Protein AF-A0AAD6WID0-F1 (afdb_monomer_lite)

Organism: NCBI:txid444605

Structure (mmCIF, N/CA/C/O backbone):
data_AF-A0AAD6WID0-F1
#
_entry.id   AF-A0AAD6WID0-F1
#
loop_
_atom_site.group_PDB
_atom_site.id
_atom_site.type_symbol
_atom_site.label_atom_id
_atom_site.label_alt_id
_atom_site.label_comp_id
_atom_site.label_asym_id
_atom_site.label_entity_id
_atom_site.label_seq_id
_atom_site.pdbx_PDB_ins_code
_atom_site.Cartn_x
_atom_site.Cartn_y
_atom_site.Cartn_z
_atom_site.occupancy
_atom_site.B_iso_or_equiv
_atom_site.auth_seq_id
_atom_site.auth_comp_id
_atom_site.auth_asym_id
_atom_site.auth_atom_id
_atom_site.pdbx_PDB_model_num
ATOM 1 N N . MET A 1 1 ? -5.626 -2.129 1.976 1.00 82.75 1 MET A N 1
ATOM 2 C CA . MET A 1 1 ? -6.062 -0.846 2.574 1.00 82.75 1 MET A CA 1
ATOM 3 C C . MET A 1 1 ? -5.145 0.338 2.288 1.00 82.75 1 MET A C 1
ATOM 5 O O . MET A 1 1 ? -5.656 1.443 2.242 1.00 82.75 1 MET A O 1
ATOM 9 N N . GLY A 1 2 ? -3.833 0.171 2.058 1.00 87.31 2 GLY A N 1
ATOM 10 C CA . GLY A 1 2 ? -2.964 1.324 1.750 1.00 87.31 2 GLY A CA 1
ATOM 11 C C . GLY A 1 2 ? -3.449 2.166 0.557 1.00 87.31 2 GLY A C 1
ATOM 12 O O . GLY A 1 2 ? -3.599 3.375 0.688 1.00 87.31 2 GLY A O 1
ATOM 13 N N . VAL A 1 3 ? -3.794 1.514 -0.561 1.00 91.44 3 VAL A N 1
ATOM 14 C CA . VAL A 1 3 ? -4.311 2.180 -1.776 1.00 91.44 3 VAL A CA 1
ATOM 15 C C . VAL A 1 3 ? -5.589 2.970 -1.490 1.00 91.44 3 VAL A C 1
ATOM 17 O O . VAL A 1 3 ? -5.657 4.155 -1.788 1.00 91.44 3 VAL A O 1
ATOM 20 N N . THR A 1 4 ? -6.577 2.349 -0.844 1.00 91.31 4 THR A N 1
ATOM 21 C CA . THR A 1 4 ? -7.878 2.976 -0.568 1.00 91.31 4 THR A CA 1
ATOM 22 C C . THR A 1 4 ? -7.758 4.188 0.358 1.00 91.31 4 THR A C 1
ATOM 24 O O . THR A 1 4 ? -8.447 5.183 0.158 1.00 91.31 4 THR A O 1
ATOM 27 N N . ILE A 1 5 ? -6.852 4.144 1.341 1.00 92.25 5 ILE A N 1
ATOM 28 C CA . ILE A 1 5 ? -6.581 5.279 2.240 1.00 92.25 5 ILE A CA 1
ATOM 29 C C . ILE A 1 5 ? -5.872 6.412 1.480 1.00 92.25 5 ILE A C 1
ATOM 31 O O . ILE A 1 5 ? -6.251 7.577 1.602 1.00 92.25 5 ILE A O 1
ATOM 35 N N . ALA A 1 6 ? -4.872 6.087 0.657 1.00 92.44 6 ALA A N 1
ATOM 36 C CA . ALA A 1 6 ? -4.157 7.078 -0.147 1.00 92.44 6 ALA A CA 1
ATOM 37 C C . ALA A 1 6 ? -5.079 7.754 -1.186 1.00 92.44 6 ALA A C 1
ATOM 39 O O . ALA A 1 6 ? -5.029 8.969 -1.372 1.00 92.44 6 ALA A O 1
ATOM 40 N N . LYS A 1 7 ? -6.009 7.003 -1.784 1.00 93.19 7 LYS A N 1
ATOM 41 C CA . LYS A 1 7 ? -7.049 7.563 -2.658 1.00 93.19 7 LYS A CA 1
ATOM 42 C C . LYS A 1 7 ? -8.042 8.445 -1.902 1.00 93.19 7 LYS A C 1
ATOM 44 O O . LYS A 1 7 ? -8.350 9.536 -2.372 1.00 93.19 7 LYS A O 1
ATOM 49 N N . ALA A 1 8 ? -8.506 8.030 -0.723 1.00 92.06 8 ALA A N 1
ATOM 50 C CA . ALA A 1 8 ? -9.441 8.821 0.086 1.00 92.06 8 ALA A CA 1
ATOM 51 C C . ALA A 1 8 ? -8.851 10.141 0.606 1.00 92.06 8 ALA A C 1
ATOM 53 O O . ALA A 1 8 ? -9.587 11.092 0.874 1.00 92.06 8 ALA A O 1
ATOM 54 N N . THR A 1 9 ? -7.526 10.212 0.727 1.00 91.69 9 THR A N 1
ATOM 55 C CA . THR A 1 9 ? -6.795 11.442 1.063 1.00 91.69 9 THR A CA 1
ATOM 56 C C . THR A 1 9 ? -6.534 12.339 -0.154 1.00 91.69 9 THR A C 1
ATOM 58 O O . THR A 1 9 ? -5.998 13.429 0.013 1.00 91.69 9 THR A O 1
ATOM 61 N N . GLY A 1 10 ? -6.949 11.927 -1.359 1.00 91.19 10 GLY A N 1
ATOM 62 C CA . GLY A 1 10 ? -6.846 12.720 -2.586 1.00 91.19 10 GLY A CA 1
ATOM 63 C C . GLY A 1 10 ? -5.520 12.582 -3.335 1.00 91.19 10 GLY A C 1
ATOM 64 O O . GLY A 1 10 ? -5.255 13.381 -4.229 1.00 91.19 10 GLY A O 1
ATOM 65 N N . HIS A 1 11 ? -4.689 11.592 -2.998 1.00 94.44 11 HIS A N 1
ATOM 66 C CA . HIS A 1 11 ? -3.414 11.379 -3.681 1.00 94.44 11 HIS A CA 1
ATOM 67 C C . HIS A 1 11 ? -3.596 10.638 -5.012 1.00 94.44 11 HIS A C 1
ATOM 69 O O . HIS A 1 11 ? -4.529 9.843 -5.194 1.00 94.44 11 HIS A O 1
ATOM 75 N N . HIS A 1 12 ? -2.654 10.876 -5.925 1.00 93.75 12 HIS A N 1
ATOM 76 C CA . HIS A 1 12 ? -2.432 10.014 -7.078 1.00 93.75 12 HIS A CA 1
ATOM 77 C C . HIS A 1 12 ? -1.712 8.746 -6.610 1.00 93.75 12 HIS A C 1
ATOM 79 O O . HIS A 1 12 ? -0.650 8.824 -5.991 1.00 93.75 12 HIS A O 1
ATOM 85 N N . VAL A 1 13 ? -2.305 7.580 -6.853 1.00 94.62 13 VAL A N 1
ATOM 86 C CA . VAL A 1 13 ? -1.816 6.304 -6.328 1.00 94.62 13 VAL A CA 1
ATOM 87 C C . VAL A 1 13 ? -1.405 5.395 -7.468 1.00 94.62 13 VAL A C 1
ATOM 89 O O . VAL A 1 13 ? -2.241 4.855 -8.190 1.00 94.62 13 VAL A O 1
ATOM 92 N N . THR A 1 14 ? -0.100 5.164 -7.551 1.00 93.56 14 THR A N 1
ATOM 93 C CA . THR A 1 14 ? 0.509 4.194 -8.459 1.00 93.56 14 THR A CA 1
ATOM 94 C C . THR A 1 14 ? 0.850 2.921 -7.688 1.00 93.56 14 THR A C 1
ATOM 96 O O . THR A 1 14 ? 1.555 2.956 -6.677 1.00 93.56 14 THR A O 1
ATOM 99 N N . VAL A 1 15 ? 0.363 1.770 -8.154 1.00 92.56 15 VAL A N 1
ATOM 100 C CA . VAL A 1 15 ? 0.695 0.462 -7.575 1.00 92.56 15 VAL A CA 1
ATOM 101 C C . VAL A 1 15 ? 1.888 -0.138 -8.311 1.00 92.56 15 VAL A C 1
ATOM 103 O O . VAL A 1 15 ? 1.831 -0.383 -9.513 1.00 92.56 15 VAL A O 1
ATOM 106 N N . LEU A 1 16 ? 2.960 -0.414 -7.567 1.00 91.38 16 LEU A N 1
ATOM 107 C CA . LEU A 1 16 ? 4.142 -1.120 -8.062 1.00 91.38 16 LEU A CA 1
ATOM 108 C C . LEU A 1 16 ? 4.049 -2.604 -7.699 1.00 91.38 16 LEU A C 1
ATOM 110 O O . LEU A 1 16 ? 3.833 -2.953 -6.536 1.00 91.38 16 LEU A O 1
ATOM 114 N N . SER A 1 17 ? 4.238 -3.491 -8.673 1.00 90.06 17 SER A N 1
ATOM 115 C CA . SER A 1 17 ? 4.181 -4.940 -8.450 1.00 90.06 17 SER A CA 1
ATOM 116 C C . SER A 1 17 ? 5.194 -5.690 -9.307 1.00 90.06 17 SER A C 1
ATOM 118 O O . SER A 1 17 ? 5.540 -5.259 -10.399 1.00 90.06 17 SER A O 1
ATOM 120 N N . SER A 1 18 ? 5.641 -6.858 -8.849 1.00 87.12 18 SER A N 1
ATOM 121 C CA . SER A 1 18 ? 6.530 -7.731 -9.630 1.00 87.12 18 SER A CA 1
ATOM 122 C C . SER A 1 18 ? 5.816 -8.508 -10.739 1.00 87.12 18 SER A C 1
ATOM 124 O O . SER A 1 18 ? 6.468 -9.109 -11.587 1.00 87.12 18 SER A O 1
ATOM 126 N N . SER A 1 19 ? 4.481 -8.552 -10.732 1.00 85.94 19 SER A N 1
ATOM 127 C CA . SER A 1 19 ? 3.693 -9.298 -11.718 1.00 85.94 19 SER A CA 1
ATOM 128 C C . SER A 1 19 ? 2.353 -8.630 -12.001 1.00 85.94 19 SER A C 1
ATOM 130 O O . SER A 1 19 ? 1.853 -7.849 -11.195 1.00 85.94 19 SER A O 1
ATOM 132 N N . ASP A 1 20 ? 1.724 -8.991 -13.116 1.00 87.75 20 ASP A N 1
ATOM 133 C CA . ASP A 1 20 ? 0.443 -8.420 -13.556 1.00 87.75 20 ASP A CA 1
ATOM 134 C C . ASP A 1 20 ? -0.787 -9.005 -12.826 1.00 87.75 20 ASP A C 1
ATOM 136 O O . ASP A 1 20 ? -1.908 -8.527 -12.949 1.00 87.75 20 ASP A O 1
ATOM 140 N N . LYS A 1 21 ? -0.601 -10.040 -11.995 1.00 85.81 21 LYS A N 1
ATOM 141 C CA . LYS A 1 21 ? -1.705 -10.821 -11.398 1.00 85.81 21 LYS A CA 1
ATOM 142 C C . LYS A 1 21 ? -2.733 -9.990 -10.616 1.00 85.81 21 LYS A C 1
ATOM 144 O O . LYS A 1 21 ? -3.861 -10.450 -10.454 1.00 85.81 21 LYS A O 1
ATOM 149 N N . LYS A 1 22 ? -2.333 -8.819 -10.110 1.00 87.31 22 LYS A N 1
ATOM 150 C CA . LYS A 1 22 ? -3.142 -7.930 -9.264 1.00 87.31 22 LYS A CA 1
ATOM 151 C C . LYS A 1 22 ? -3.555 -6.627 -9.958 1.00 87.31 22 LYS A C 1
ATOM 153 O O . LYS A 1 22 ? -4.101 -5.759 -9.289 1.00 87.31 22 LYS A O 1
ATOM 158 N N . ARG A 1 23 ? -3.308 -6.471 -11.265 1.00 89.94 23 ARG A N 1
ATOM 159 C CA . ARG A 1 23 ? -3.621 -5.230 -11.994 1.00 89.94 23 ARG A CA 1
ATOM 160 C C . ARG A 1 23 ? -5.108 -4.895 -11.949 1.00 89.94 23 ARG A C 1
ATOM 162 O O . ARG A 1 23 ? -5.468 -3.796 -11.553 1.00 89.94 23 ARG A O 1
ATOM 169 N N . GLU A 1 24 ? -5.944 -5.859 -12.323 1.00 88.69 24 GLU A N 1
ATOM 170 C CA . GLU A 1 24 ? -7.410 -5.738 -12.327 1.00 88.69 24 GLU A CA 1
ATOM 171 C C . GLU A 1 24 ? -7.931 -5.298 -10.953 1.00 88.69 24 GLU A C 1
ATOM 173 O O . GLU A 1 24 ? -8.635 -4.306 -10.837 1.00 88.69 24 GLU A O 1
ATOM 178 N N . GLU A 1 25 ? -7.493 -5.960 -9.880 1.00 87.44 25 GLU A N 1
ATOM 179 C CA . GLU A 1 25 ? -7.884 -5.583 -8.521 1.00 87.44 25 GLU A CA 1
ATOM 180 C C . GLU A 1 25 ? -7.380 -4.186 -8.135 1.00 87.44 25 GLU A C 1
ATOM 182 O O . GLU A 1 25 ? -8.121 -3.403 -7.546 1.00 87.44 25 GLU A O 1
ATOM 187 N N . ALA A 1 26 ? -6.129 -3.855 -8.457 1.00 89.94 26 ALA A N 1
ATOM 188 C CA . ALA A 1 26 ? -5.550 -2.564 -8.115 1.00 89.94 26 ALA A CA 1
ATOM 189 C C . ALA A 1 26 ? -6.296 -1.401 -8.780 1.00 89.94 26 ALA A C 1
ATOM 191 O O . ALA A 1 26 ? -6.601 -0.419 -8.107 1.00 89.94 26 ALA A O 1
ATOM 192 N N . LEU A 1 27 ? -6.611 -1.527 -10.069 1.00 91.31 27 LEU A N 1
ATOM 193 C CA . LEU A 1 27 ? -7.274 -0.476 -10.839 1.00 91.31 27 LEU A CA 1
ATOM 194 C C . LEU A 1 27 ? -8.786 -0.454 -10.581 1.00 91.31 27 LEU A C 1
ATOM 196 O O . LEU A 1 27 ? -9.337 0.590 -10.247 1.00 91.31 27 LEU A O 1
ATOM 200 N N . GLU A 1 28 ? -9.463 -1.599 -10.681 1.00 87.94 28 GLU A N 1
ATOM 201 C CA . GLU A 1 28 ? -10.930 -1.655 -10.656 1.00 87.94 28 GLU A CA 1
ATOM 202 C C . GLU A 1 28 ? -11.508 -1.745 -9.241 1.00 87.94 28 GLU A C 1
ATOM 204 O O . GLU A 1 28 ? -12.553 -1.160 -8.962 1.00 87.94 28 GLU A O 1
ATOM 209 N N . HIS A 1 29 ? -10.858 -2.479 -8.333 1.00 85.56 29 HIS A N 1
ATOM 210 C CA . HIS A 1 29 ? -11.393 -2.706 -6.985 1.00 85.56 29 HIS A CA 1
ATOM 211 C C . HIS A 1 29 ? -10.819 -1.756 -5.937 1.00 85.56 29 HIS A C 1
ATOM 213 O O . HIS A 1 29 ? -11.539 -1.342 -5.031 1.00 85.56 29 HIS A O 1
ATOM 219 N N . LEU A 1 30 ? -9.532 -1.417 -6.033 1.00 88.81 30 LEU A N 1
ATOM 220 C CA . LEU A 1 30 ? -8.876 -0.517 -5.081 1.00 88.81 30 LEU A CA 1
ATOM 221 C C . LEU A 1 30 ? -8.867 0.944 -5.550 1.00 88.81 30 LEU A C 1
ATOM 223 O O . LEU A 1 30 ? -8.679 1.830 -4.715 1.00 88.81 30 LEU A O 1
ATOM 227 N N . GLY A 1 31 ? -9.080 1.193 -6.846 1.00 90.44 31 GLY A N 1
ATOM 228 C CA . GLY A 1 31 ? -9.137 2.536 -7.424 1.00 90.44 31 GLY A CA 1
ATOM 229 C C . GLY A 1 31 ? -7.775 3.217 -7.568 1.00 90.44 31 GLY A C 1
ATOM 230 O O . GLY A 1 31 ? -7.701 4.439 -7.453 1.00 90.44 31 GLY A O 1
ATOM 231 N N . ALA A 1 32 ? -6.696 2.453 -7.758 1.00 93.06 32 ALA A N 1
ATOM 232 C CA . ALA A 1 32 ? -5.398 3.018 -8.122 1.00 93.06 32 ALA A CA 1
ATOM 233 C C . ALA A 1 32 ? -5.479 3.706 -9.494 1.00 93.06 32 ALA A C 1
ATOM 235 O O . ALA A 1 32 ? -6.167 3.223 -10.391 1.00 93.06 32 ALA A O 1
ATOM 236 N N . ASP A 1 33 ? -4.760 4.815 -9.657 1.00 93.81 33 ASP A N 1
ATOM 237 C CA . ASP A 1 33 ? -4.734 5.566 -10.917 1.00 93.81 33 ASP A CA 1
ATOM 238 C C . ASP A 1 33 ? -3.832 4.877 -11.948 1.00 93.81 33 ASP A C 1
ATOM 240 O O . ASP A 1 33 ? -4.146 4.829 -13.136 1.00 93.81 33 ASP A O 1
ATOM 244 N N . GLU A 1 34 ? -2.730 4.287 -11.479 1.00 92.81 34 GLU A N 1
ATOM 245 C CA . GLU A 1 34 ? -1.738 3.633 -12.326 1.00 92.81 34 GLU A CA 1
ATOM 246 C C . GLU A 1 34 ? -1.242 2.314 -11.724 1.00 92.8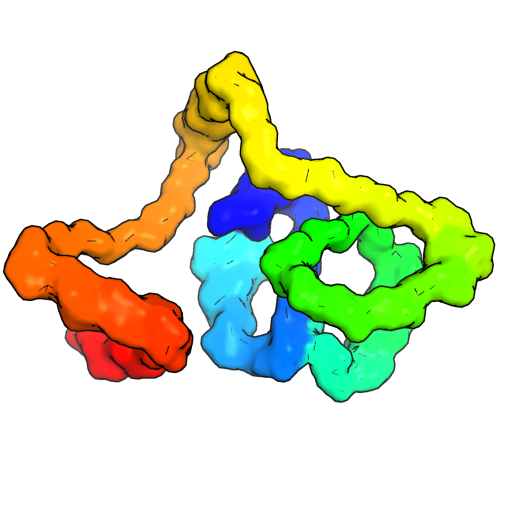1 34 GLU A C 1
ATOM 248 O O . GLU A 1 34 ? -1.231 2.104 -10.507 1.00 92.81 34 GLU A O 1
ATOM 253 N N . TYR A 1 35 ? -0.776 1.418 -12.596 1.00 93.06 35 TYR A N 1
ATOM 254 C CA . TYR A 1 35 ? -0.177 0.142 -12.212 1.00 93.06 35 TYR A CA 1
ATOM 255 C C . TYR A 1 35 ? 1.069 -0.137 -13.047 1.00 93.06 35 TYR A C 1
ATOM 257 O O . TYR A 1 35 ? 0.969 -0.328 -14.263 1.00 93.06 35 TYR A O 1
ATOM 265 N N . LEU A 1 36 ? 2.222 -0.230 -12.383 1.00 91.44 36 LEU A N 1
ATOM 266 C CA . LEU A 1 36 ? 3.511 -0.479 -13.024 1.00 91.44 36 LEU A CA 1
ATOM 267 C C . LEU A 1 36 ? 4.088 -1.823 -12.583 1.00 91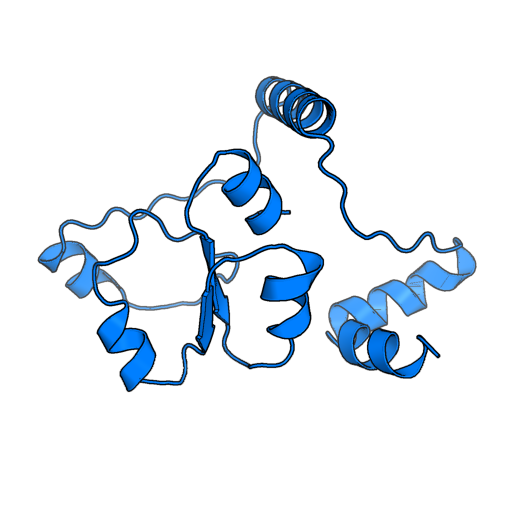.44 36 LEU A C 1
ATOM 269 O O . LEU A 1 36 ? 4.055 -2.199 -11.404 1.00 91.44 36 LEU A O 1
ATOM 273 N N . VAL A 1 37 ? 4.651 -2.543 -13.552 1.00 90.50 37 VAL A N 1
ATOM 274 C CA . VAL A 1 37 ? 5.357 -3.799 -13.305 1.00 90.50 37 VAL A CA 1
ATOM 275 C C . VAL A 1 37 ? 6.840 -3.495 -13.139 1.00 90.50 37 VAL A C 1
ATOM 277 O O . VAL A 1 37 ? 7.480 -3.000 -14.058 1.00 90.50 37 VAL A O 1
ATOM 280 N N . SER A 1 38 ? 7.417 -3.833 -11.986 1.00 85.31 38 SER A N 1
ATOM 281 C CA . SER A 1 38 ? 8.805 -3.482 -11.643 1.00 85.31 38 SER A CA 1
ATOM 282 C C . SER A 1 38 ? 9.859 -4.099 -12.570 1.00 85.31 38 SER A C 1
ATOM 284 O O . SER A 1 38 ? 11.009 -3.674 -12.563 1.00 85.31 38 SER A O 1
ATOM 286 N N . SER A 1 39 ? 9.495 -5.149 -13.309 1.00 85.06 39 SER A N 1
ATOM 287 C CA . SER A 1 39 ? 10.363 -5.805 -14.291 1.00 85.06 39 SER A CA 1
ATOM 288 C C . SER A 1 39 ? 10.423 -5.076 -15.636 1.00 85.06 39 SER A C 1
ATOM 290 O O . SER A 1 39 ? 11.307 -5.389 -16.430 1.00 85.06 39 SER A O 1
ATOM 292 N N . ASP A 1 40 ? 9.510 -4.138 -15.902 1.00 86.50 40 ASP A N 1
ATOM 293 C CA . ASP A 1 40 ? 9.501 -3.351 -17.133 1.00 86.50 40 ASP A CA 1
ATOM 294 C C . ASP A 1 40 ? 10.407 -2.121 -16.986 1.00 86.50 40 ASP A C 1
ATOM 296 O O . ASP A 1 40 ? 10.127 -1.193 -16.226 1.00 86.50 40 ASP A O 1
ATOM 300 N N . GLY A 1 41 ? 11.533 -2.132 -17.700 1.00 83.81 41 GLY A N 1
ATOM 301 C CA . GLY A 1 41 ? 12.523 -1.063 -17.629 1.00 83.81 41 GLY A CA 1
ATOM 302 C C . GLY A 1 41 ? 12.071 0.250 -18.271 1.00 83.81 41 GLY A C 1
ATOM 303 O O . GLY A 1 41 ? 12.536 1.303 -17.841 1.00 83.81 41 GLY A O 1
ATOM 304 N N . GLU A 1 42 ? 11.184 0.215 -19.268 1.00 85.56 42 GLU A N 1
ATOM 305 C CA . GLU A 1 42 ? 10.729 1.430 -19.955 1.00 85.56 42 GLU A CA 1
ATOM 306 C C . GLU A 1 42 ? 9.722 2.192 -19.097 1.00 85.56 42 GLU A C 1
ATOM 308 O O . GLU A 1 42 ? 9.846 3.402 -18.900 1.00 85.56 42 GLU A O 1
ATOM 313 N N . ASP A 1 43 ? 8.753 1.479 -18.531 1.00 83.75 43 ASP A N 1
ATOM 314 C CA . ASP A 1 43 ? 7.722 2.083 -17.690 1.00 83.75 43 ASP A CA 1
ATOM 315 C C . ASP A 1 43 ? 8.291 2.586 -16.358 1.00 83.75 43 ASP A C 1
ATOM 317 O O . ASP A 1 43 ? 7.936 3.674 -15.897 1.00 83.75 43 ASP A O 1
ATOM 321 N N . MET A 1 44 ? 9.263 1.870 -15.786 1.00 86.19 44 MET A N 1
ATOM 322 C CA . MET A 1 44 ? 9.976 2.336 -14.593 1.00 86.19 44 MET A CA 1
ATOM 323 C C . MET A 1 44 ? 10.826 3.588 -14.857 1.00 86.19 44 MET A C 1
ATOM 325 O O . MET A 1 44 ? 10.978 4.413 -13.957 1.00 86.19 44 MET A O 1
ATOM 329 N N . GLN A 1 45 ? 11.365 3.761 -16.070 1.00 84.50 45 GLN A N 1
ATOM 330 C CA . GLN A 1 45 ? 12.098 4.978 -16.439 1.00 84.50 45 GLN A CA 1
ATOM 331 C C . GLN A 1 45 ? 11.172 6.183 -16.614 1.00 84.50 45 GLN A C 1
ATOM 333 O O . GLN A 1 45 ? 11.535 7.281 -16.199 1.00 84.50 45 GLN A O 1
ATOM 338 N N . LYS A 1 46 ? 9.970 6.000 -17.173 1.00 86.81 46 LYS A N 1
ATOM 339 C CA . LYS A 1 46 ? 8.981 7.087 -17.304 1.00 86.81 46 LYS A CA 1
ATOM 340 C C . LYS A 1 46 ? 8.515 7.606 -15.945 1.00 86.81 46 LYS A C 1
ATOM 342 O O . LYS A 1 46 ? 8.312 8.804 -15.788 1.00 86.81 46 LYS A O 1
ATOM 347 N N . ALA A 1 47 ? 8.383 6.713 -14.966 1.00 85.38 47 ALA A N 1
ATOM 348 C CA . ALA A 1 47 ? 8.005 7.064 -13.601 1.00 85.38 47 ALA A CA 1
ATOM 349 C C . ALA A 1 47 ? 9.185 7.567 -12.742 1.00 85.38 47 ALA A C 1
ATOM 351 O O . ALA A 1 47 ? 8.998 7.863 -11.555 1.00 85.38 47 ALA A O 1
ATOM 352 N N . ALA A 1 48 ? 10.399 7.666 -13.298 1.00 83.06 48 ALA A N 1
ATOM 353 C CA . ALA A 1 48 ? 11.572 8.101 -12.549 1.00 83.06 48 ALA A CA 1
ATOM 354 C C . ALA A 1 48 ? 11.376 9.517 -11.984 1.00 83.06 48 ALA A C 1
ATOM 356 O O . ALA A 1 48 ? 10.976 10.436 -12.691 1.00 83.06 48 ALA A O 1
ATOM 357 N N . ASP A 1 49 ? 11.644 9.667 -10.685 1.00 83.19 49 ASP A N 1
ATOM 358 C CA . ASP A 1 49 ? 11.527 10.925 -9.930 1.00 83.19 49 ASP A CA 1
ATOM 359 C C . ASP A 1 49 ? 10.136 11.602 -9.969 1.00 83.19 49 ASP A C 1
ATOM 361 O O . ASP A 1 49 ? 10.010 12.773 -9.624 1.00 83.19 49 ASP A O 1
ATOM 365 N N . SER A 1 50 ? 9.083 10.851 -10.320 1.00 88.38 50 SER A N 1
ATOM 366 C CA . SER A 1 50 ? 7.691 11.337 -10.346 1.00 88.38 50 SER A CA 1
ATOM 367 C C . SER A 1 50 ? 6.916 11.142 -9.033 1.00 88.38 50 SER A C 1
ATOM 369 O O . SER A 1 50 ? 5.876 11.764 -8.839 1.00 88.38 50 SER A O 1
ATOM 371 N N . LEU A 1 51 ? 7.396 10.270 -8.138 1.00 87.19 51 LEU A N 1
ATOM 372 C CA . LEU A 1 51 ? 6.689 9.863 -6.918 1.00 87.19 51 LEU A CA 1
ATOM 373 C C . LEU A 1 51 ? 7.230 10.592 -5.680 1.00 87.19 51 LEU A C 1
ATOM 375 O O . LEU A 1 51 ? 8.431 10.538 -5.412 1.00 87.19 51 LEU A O 1
ATOM 379 N N . ASP A 1 52 ? 6.336 11.173 -4.875 1.00 89.38 52 ASP A N 1
ATOM 380 C CA . ASP A 1 52 ? 6.699 11.880 -3.635 1.00 89.38 52 ASP A CA 1
ATOM 381 C C . ASP A 1 52 ? 7.104 10.934 -2.494 1.00 89.38 52 ASP A C 1
ATOM 383 O O . ASP A 1 52 ? 8.016 11.215 -1.716 1.00 89.38 52 ASP A O 1
ATOM 387 N N . CYS A 1 53 ? 6.415 9.798 -2.366 1.00 86.75 53 CYS A N 1
ATOM 388 C CA . CYS A 1 53 ? 6.650 8.822 -1.307 1.00 86.75 53 CYS A CA 1
ATOM 389 C C . CYS A 1 53 ? 6.325 7.408 -1.794 1.00 86.75 53 CYS A C 1
ATOM 391 O O . CYS A 1 53 ? 5.382 7.198 -2.555 1.00 86.75 53 CYS A O 1
ATOM 393 N N . ILE A 1 54 ? 7.095 6.424 -1.325 1.00 88.88 54 ILE A N 1
ATOM 394 C CA . ILE A 1 54 ? 6.889 5.008 -1.633 1.00 88.88 54 ILE A CA 1
ATOM 395 C C . ILE A 1 54 ? 6.737 4.247 -0.320 1.00 88.88 54 ILE A C 1
ATOM 397 O O . ILE A 1 54 ? 7.638 4.240 0.518 1.00 88.88 54 ILE A O 1
ATOM 401 N N . SER A 1 55 ? 5.608 3.557 -0.161 1.00 84.56 55 SER A N 1
ATOM 402 C CA . SER A 1 55 ? 5.387 2.629 0.947 1.00 84.56 55 SER A CA 1
ATOM 403 C C . SER A 1 55 ? 5.732 1.207 0.503 1.00 84.56 55 SER A C 1
ATOM 405 O O . SER A 1 55 ? 5.053 0.636 -0.350 1.00 84.56 55 SER A O 1
ATOM 407 N N . SER A 1 56 ? 6.800 0.632 1.065 1.00 82.56 56 SER A N 1
ATOM 408 C CA . SER A 1 56 ? 7.193 -0.758 0.801 1.00 82.56 56 SER A CA 1
ATOM 409 C C . SER A 1 56 ? 6.743 -1.676 1.932 1.00 82.56 56 SER A C 1
ATOM 411 O O . SER A 1 56 ? 7.053 -1.438 3.096 1.00 82.56 56 SER A O 1
ATOM 413 N N . ILE A 1 57 ? 6.055 -2.762 1.574 1.00 80.75 57 ILE A N 1
ATOM 414 C CA . ILE A 1 57 ? 5.650 -3.833 2.503 1.00 80.75 57 ILE A CA 1
ATOM 415 C C . ILE A 1 57 ? 6.693 -4.966 2.511 1.00 80.75 57 ILE A C 1
ATOM 417 O O . ILE A 1 57 ? 6.753 -5.771 3.438 1.00 80.75 57 ILE A O 1
ATOM 421 N N . LEU A 1 58 ? 7.534 -5.041 1.474 1.00 74.50 58 LEU A N 1
ATOM 422 C CA . LEU A 1 58 ? 8.526 -6.097 1.322 1.00 74.50 58 LEU A CA 1
ATOM 423 C C . LEU A 1 58 ? 9.864 -5.657 1.919 1.00 74.50 58 LEU A C 1
ATOM 425 O O . LEU A 1 58 ? 10.459 -4.666 1.493 1.00 74.50 58 LEU A O 1
ATOM 429 N N . CYS A 1 59 ? 10.350 -6.432 2.884 1.00 53.91 59 CYS A N 1
ATOM 430 C CA . CYS A 1 59 ? 11.679 -6.270 3.452 1.00 53.91 59 CYS A CA 1
ATOM 431 C C . CYS A 1 59 ? 12.679 -7.054 2.591 1.00 53.91 59 CYS A C 1
ATOM 433 O O . CYS A 1 59 ? 12.947 -8.230 2.832 1.00 53.91 59 CYS A O 1
ATOM 435 N N . LEU A 1 60 ? 13.168 -6.423 1.524 1.00 62.78 60 LEU A N 1
ATOM 436 C CA . LEU A 1 60 ? 14.257 -6.954 0.705 1.00 62.78 60 LEU A CA 1
ATOM 437 C C . LEU A 1 60 ? 15.563 -6.260 1.078 1.00 62.78 60 LEU A C 1
ATOM 439 O O . LEU A 1 60 ? 15.609 -5.043 1.255 1.00 62.78 60 LEU A O 1
ATOM 443 N N . TRP A 1 61 ? 16.639 -7.042 1.131 1.00 52.84 61 TRP A N 1
ATOM 444 C CA . TRP A 1 61 ? 18.000 -6.518 1.177 1.00 52.84 61 TRP A CA 1
ATOM 445 C C . TRP A 1 61 ? 18.340 -5.896 -0.178 1.00 52.84 61 TRP A C 1
ATOM 447 O O . TRP A 1 61 ? 18.895 -6.553 -1.056 1.00 52.84 61 TRP A O 1
ATOM 457 N N . LEU A 1 62 ? 17.972 -4.630 -0.361 1.00 69.38 62 LEU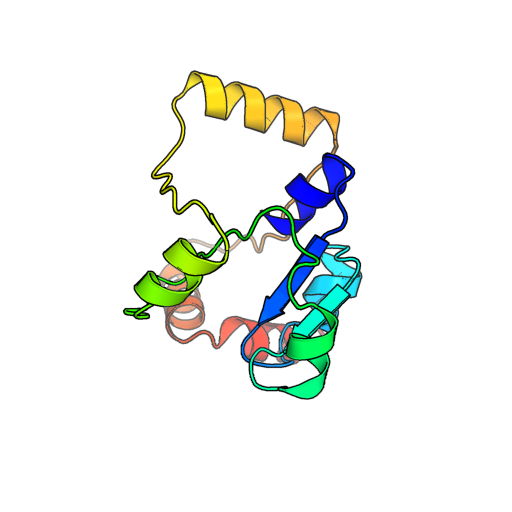 A N 1
ATOM 458 C CA . LEU A 1 62 ? 18.361 -3.848 -1.526 1.00 69.38 62 LEU A CA 1
ATOM 459 C C . LEU A 1 62 ? 19.368 -2.774 -1.111 1.00 69.38 62 LEU A C 1
ATOM 461 O O . LEU A 1 62 ? 19.106 -1.952 -0.234 1.00 69.38 62 LEU A O 1
ATOM 465 N N . PHE A 1 63 ? 20.528 -2.768 -1.764 1.00 74.12 63 PHE A N 1
ATOM 466 C CA . PHE A 1 63 ? 21.545 -1.743 -1.564 1.00 74.12 63 PHE A CA 1
ATOM 467 C C . PHE A 1 63 ? 21.131 -0.443 -2.273 1.00 74.12 63 PHE A C 1
ATOM 469 O O . PHE A 1 63 ? 21.431 -0.232 -3.444 1.00 74.12 63 PHE A O 1
ATOM 476 N N . VAL A 1 64 ? 20.411 0.427 -1.560 1.00 80.75 64 VAL A N 1
ATOM 477 C CA . VAL A 1 64 ? 19.888 1.709 -2.082 1.00 80.75 64 VAL A CA 1
ATOM 478 C C . VAL A 1 64 ? 20.766 2.921 -1.744 1.00 80.75 64 VAL A C 1
ATOM 480 O O . VAL A 1 64 ? 20.495 4.034 -2.191 1.00 80.75 64 VAL A O 1
ATOM 483 N N . THR A 1 65 ? 21.849 2.719 -0.992 1.00 76.75 65 THR A N 1
ATOM 484 C CA . THR A 1 65 ? 22.725 3.769 -0.448 1.00 76.75 65 THR A CA 1
ATOM 485 C C . THR A 1 65 ? 23.193 4.819 -1.469 1.00 76.75 65 THR A C 1
ATOM 487 O O . THR A 1 65 ? 23.035 6.008 -1.187 1.00 76.75 65 THR A O 1
ATOM 490 N N . PRO A 1 66 ? 23.722 4.464 -2.661 1.00 79.50 66 PRO A N 1
ATOM 491 C CA . PRO A 1 66 ? 24.147 5.481 -3.622 1.00 79.50 66 PRO A CA 1
ATOM 492 C C . PRO A 1 66 ? 22.966 6.302 -4.154 1.00 79.50 66 PRO A C 1
ATOM 494 O O . PRO A 1 66 ? 23.096 7.510 -4.318 1.00 79.50 66 PRO A O 1
ATOM 497 N N . MET A 1 67 ? 21.798 5.696 -4.369 1.00 81.88 67 MET A N 1
ATOM 498 C CA . MET A 1 67 ? 20.612 6.390 -4.883 1.00 81.88 67 MET A CA 1
ATOM 499 C C . MET A 1 67 ? 20.058 7.412 -3.878 1.00 81.88 67 MET A C 1
ATOM 501 O O . MET A 1 67 ? 19.675 8.516 -4.262 1.00 81.88 67 MET A O 1
ATOM 505 N N . VAL A 1 68 ? 20.066 7.067 -2.589 1.00 84.75 68 VAL A N 1
ATOM 506 C CA . VAL A 1 68 ? 19.648 7.956 -1.491 1.00 84.75 68 VAL A CA 1
ATOM 507 C C . VAL A 1 68 ? 20.531 9.203 -1.436 1.00 84.75 68 VAL A C 1
ATOM 509 O O . VAL A 1 68 ? 20.015 10.317 -1.352 1.00 84.75 68 VAL A O 1
ATOM 512 N N . MET A 1 69 ? 21.850 9.021 -1.560 1.00 83.81 69 MET A N 1
ATOM 513 C CA . MET A 1 69 ? 22.817 10.120 -1.522 1.00 83.81 69 MET A CA 1
ATOM 514 C C . MET A 1 69 ? 22.692 11.061 -2.725 1.00 83.81 69 MET A C 1
ATOM 516 O O . MET A 1 69 ? 22.684 12.277 -2.545 1.00 83.81 69 MET A O 1
ATOM 520 N N . HIS A 1 70 ? 22.563 10.521 -3.942 1.00 83.19 70 HIS A N 1
ATOM 521 C CA . HIS A 1 70 ? 22.460 11.344 -5.153 1.00 83.19 70 HIS A CA 1
ATOM 522 C C . HIS A 1 70 ? 21.122 12.093 -5.241 1.00 83.19 70 HIS A C 1
ATOM 524 O O . HIS A 1 70 ? 21.099 13.249 -5.653 1.00 83.19 70 HIS A O 1
ATOM 530 N N . GLY A 1 71 ? 20.016 11.462 -4.832 1.00 83.94 71 GLY A N 1
ATOM 531 C CA . GLY A 1 71 ? 18.674 12.041 -4.943 1.00 83.94 71 GLY A CA 1
ATOM 532 C C . GLY A 1 71 ? 18.180 12.798 -3.709 1.00 83.94 71 GLY A C 1
ATOM 533 O O . GLY A 1 71 ? 17.028 13.215 -3.704 1.00 83.94 71 GLY A O 1
ATOM 534 N N . ARG A 1 72 ? 18.993 12.926 -2.645 1.00 87.12 72 ARG A N 1
ATOM 535 C CA . ARG A 1 72 ? 18.571 13.454 -1.325 1.00 87.12 72 ARG A CA 1
ATOM 536 C C . ARG A 1 72 ? 17.269 12.815 -0.816 1.00 87.12 72 ARG A C 1
ATOM 538 O O . ARG A 1 72 ? 16.437 13.477 -0.200 1.00 87.12 72 ARG A O 1
ATOM 545 N N . LYS A 1 73 ? 17.088 11.524 -1.099 1.00 88.25 73 LYS A N 1
ATOM 546 C CA . LYS A 1 73 ? 15.880 10.778 -0.722 1.00 88.25 73 LYS A CA 1
ATOM 547 C C . LYS A 1 73 ? 15.962 10.421 0.765 1.00 88.25 73 LYS A C 1
ATOM 549 O O . LYS A 1 73 ? 17.056 10.261 1.299 1.00 88.25 73 LYS A O 1
ATOM 554 N N . SER A 1 74 ? 14.828 10.299 1.447 1.00 87.56 74 SER A N 1
ATOM 555 C CA . SER A 1 74 ? 14.778 9.861 2.846 1.00 87.56 74 SER A CA 1
ATOM 556 C C . SER A 1 74 ? 14.226 8.441 2.938 1.00 87.56 74 SER A C 1
ATOM 558 O O . SER A 1 74 ? 13.344 8.048 2.177 1.00 87.56 74 SER A O 1
ATOM 560 N N . ILE A 1 75 ? 14.769 7.652 3.866 1.00 88.81 75 ILE A N 1
ATOM 561 C CA . ILE A 1 75 ? 14.244 6.326 4.200 1.00 88.81 75 ILE A CA 1
ATOM 562 C C . ILE A 1 75 ? 13.786 6.386 5.648 1.00 88.81 75 ILE A C 1
ATOM 564 O O . ILE A 1 75 ? 14.582 6.665 6.543 1.00 88.81 75 ILE A O 1
ATOM 568 N N . THR A 1 76 ? 12.500 6.133 5.863 1.00 88.81 76 THR A N 1
ATOM 569 C CA . THR A 1 76 ? 11.885 6.066 7.188 1.00 88.81 76 THR A CA 1
ATOM 570 C C . THR A 1 76 ? 11.139 4.747 7.346 1.00 88.81 76 THR A C 1
ATOM 572 O O . THR A 1 76 ? 10.664 4.174 6.365 1.00 88.81 76 THR A O 1
ATOM 575 N N . GLY A 1 77 ? 11.069 4.249 8.577 1.00 87.69 77 GLY A N 1
ATOM 576 C CA . GLY A 1 77 ? 10.345 3.035 8.933 1.00 87.69 77 GLY A CA 1
ATOM 577 C C . GLY A 1 77 ? 9.226 3.355 9.914 1.00 87.69 77 GLY A C 1
ATOM 578 O O . GLY A 1 77 ? 9.406 4.167 10.817 1.00 87.69 77 GLY A O 1
ATOM 579 N N . SER A 1 78 ? 8.083 2.695 9.748 1.00 88.00 78 SER A N 1
ATOM 580 C CA . SER A 1 78 ? 6.971 2.735 10.698 1.00 88.00 78 SER A CA 1
ATOM 581 C C . SER A 1 78 ? 6.626 1.308 11.112 1.00 88.00 78 SER A C 1
ATOM 583 O O . SER A 1 78 ? 6.659 0.408 10.273 1.00 88.00 78 SER A O 1
ATOM 585 N N . PHE A 1 79 ? 6.356 1.092 12.402 1.00 83.69 79 PHE A N 1
ATOM 586 C CA . PHE A 1 79 ? 6.048 -0.233 12.938 1.00 83.69 79 PHE A CA 1
ATOM 587 C C . PHE A 1 79 ? 4.537 -0.438 13.073 1.00 83.69 79 PHE A C 1
ATOM 589 O O . PHE A 1 79 ? 3.918 -1.039 12.205 1.00 83.69 79 PHE A O 1
ATOM 596 N N . ILE A 1 80 ? 3.918 0.073 14.129 1.00 88.75 80 ILE A N 1
ATOM 597 C CA . ILE A 1 80 ? 2.464 0.091 14.321 1.00 88.75 80 ILE A CA 1
ATOM 598 C C . ILE A 1 80 ? 2.141 1.429 14.992 1.00 88.75 80 ILE A C 1
ATOM 600 O O . ILE A 1 80 ? 2.969 1.944 15.746 1.00 88.75 80 ILE A O 1
ATOM 604 N N . GLY A 1 81 ? 0.971 1.998 14.693 1.00 89.19 81 GLY A N 1
ATOM 605 C CA . GLY A 1 81 ? 0.505 3.233 15.322 1.00 89.19 81 GLY A CA 1
ATOM 606 C C . GLY A 1 81 ? 0.117 3.055 16.794 1.00 89.19 81 GLY A C 1
ATOM 607 O O . GLY A 1 81 ? -0.116 1.947 17.278 1.00 89.19 81 GLY A O 1
ATOM 608 N N . SER A 1 82 ? 0.033 4.167 17.517 1.00 94.31 82 SER A N 1
ATOM 609 C CA . SER A 1 82 ? -0.502 4.216 18.880 1.00 94.31 82 SER A CA 1
ATOM 610 C C . SER A 1 82 ? -2.023 3.986 18.911 1.00 94.31 82 SER A C 1
ATOM 612 O O . SER A 1 82 ? -2.706 4.036 17.885 1.00 94.31 82 SER A O 1
ATOM 614 N N . MET A 1 83 ? -2.591 3.772 20.104 1.00 95.31 83 MET A N 1
ATOM 615 C CA . MET A 1 83 ? -4.048 3.612 20.259 1.00 95.31 83 MET A CA 1
ATOM 616 C C . MET A 1 83 ? -4.825 4.838 19.766 1.00 95.31 83 MET A C 1
ATOM 618 O O . MET A 1 83 ? -5.822 4.684 19.069 1.00 95.31 83 MET A O 1
ATOM 622 N N . LYS A 1 84 ? -4.325 6.047 20.049 1.00 95.31 84 LYS A N 1
ATOM 623 C CA . LYS A 1 84 ? -4.956 7.297 19.604 1.00 95.31 84 LYS A CA 1
ATOM 624 C C . LYS A 1 84 ? -4.987 7.404 18.078 1.00 95.31 84 LYS A C 1
ATOM 626 O O . LYS A 1 84 ? -6.024 7.704 17.504 1.00 95.31 84 LYS A O 1
ATOM 631 N N . GLU A 1 85 ? -3.870 7.096 17.421 1.00 93.69 85 GLU A N 1
ATOM 632 C CA . GLU A 1 85 ? -3.791 7.080 15.952 1.00 93.69 85 GLU A CA 1
ATOM 633 C C . GLU A 1 85 ? -4.712 6.015 15.348 1.00 93.69 85 GLU A C 1
ATOM 635 O O . GLU A 1 85 ? -5.291 6.218 14.285 1.00 93.69 85 GLU A O 1
ATOM 640 N N . THR A 1 86 ? -4.876 4.881 16.035 1.00 94.56 86 THR A N 1
ATOM 641 C CA . THR A 1 86 ? -5.786 3.816 15.600 1.00 94.56 86 THR A CA 1
ATOM 642 C C . THR A 1 86 ? -7.246 4.267 15.677 1.00 94.56 86 THR A C 1
ATOM 644 O O . THR A 1 86 ? -7.995 4.040 14.731 1.00 94.56 86 THR A O 1
ATOM 647 N N . GLU A 1 87 ? -7.655 4.941 16.755 1.00 95.19 87 GLU A N 1
ATOM 648 C CA . GLU A 1 87 ? -9.001 5.522 16.878 1.00 95.19 87 GLU A CA 1
ATOM 649 C C . GLU A 1 87 ? -9.263 6.576 15.795 1.00 95.19 87 GLU A C 1
ATOM 651 O O . GLU A 1 87 ? -10.295 6.531 15.124 1.00 95.19 87 GLU A O 1
ATOM 656 N N . GLU A 1 88 ? -8.302 7.476 15.568 1.00 94.94 88 GLU A N 1
ATOM 657 C CA . GLU A 1 88 ? -8.375 8.492 14.511 1.00 94.94 88 GLU A CA 1
ATOM 658 C C . GLU A 1 88 ? -8.490 7.848 13.120 1.00 94.94 88 GLU A C 1
ATOM 660 O O . GLU A 1 88 ? -9.304 8.272 12.298 1.00 94.94 88 GLU A O 1
ATOM 665 N N . MET A 1 89 ? -7.731 6.779 12.862 1.00 93.31 89 MET A N 1
ATOM 666 C CA . MET A 1 89 ? -7.773 6.045 11.597 1.00 93.31 89 MET A CA 1
ATOM 667 C C . MET A 1 89 ? -9.110 5.323 11.384 1.00 93.31 89 MET A C 1
ATOM 669 O O . MET A 1 89 ? -9.631 5.322 10.266 1.00 93.31 89 MET A O 1
ATOM 673 N N . LEU A 1 90 ? -9.694 4.743 12.435 1.00 93.44 90 LEU A N 1
ATOM 674 C CA . LEU A 1 90 ? -11.007 4.097 12.368 1.00 93.44 90 LEU A CA 1
ATOM 675 C C . LEU A 1 90 ? -12.127 5.108 12.115 1.00 93.44 90 LEU A C 1
ATOM 677 O O . LEU A 1 90 ? -12.979 4.860 11.258 1.00 93.44 90 LEU A O 1
ATOM 681 N N . GLU A 1 91 ? -12.114 6.252 12.803 1.00 95.50 91 GLU A N 1
ATOM 682 C CA . GLU A 1 91 ? -13.104 7.308 12.563 1.00 95.50 91 GLU A CA 1
ATOM 683 C C . GLU A 1 91 ? -12.949 7.886 11.151 1.00 95.50 91 GLU A C 1
ATOM 685 O O . GLU A 1 91 ? -13.946 8.066 10.455 1.00 95.50 91 GLU A O 1
ATOM 690 N N . TYR A 1 92 ? -11.715 8.057 10.665 1.00 94.56 92 TYR A N 1
ATOM 691 C CA . TYR A 1 92 ? -11.452 8.453 9.280 1.00 94.56 92 TYR A CA 1
ATOM 692 C C . TYR A 1 92 ? -11.996 7.434 8.266 1.00 94.56 92 TYR A C 1
ATOM 694 O O . TYR A 1 92 ? -12.654 7.807 7.291 1.00 94.56 92 TYR A O 1
ATOM 702 N N . CYS A 1 93 ? -11.771 6.134 8.495 1.00 94.00 93 CYS A N 1
ATOM 703 C CA . CYS A 1 93 ? -12.312 5.084 7.630 1.00 94.00 93 CYS A CA 1
ATOM 704 C C . CYS A 1 93 ? -13.842 5.101 7.615 1.00 94.00 93 CYS A C 1
ATOM 706 O O . CYS A 1 93 ? -14.445 4.929 6.558 1.00 94.00 93 CYS A O 1
ATOM 708 N N . LYS A 1 94 ? -14.466 5.352 8.767 1.00 94.75 94 LYS A N 1
ATOM 709 C CA . LYS A 1 94 ? -15.916 5.489 8.891 1.00 94.75 94 LYS A CA 1
ATOM 710 C C . LYS A 1 94 ? -16.442 6.733 8.170 1.00 94.75 94 LYS A C 1
ATOM 712 O O . LYS A 1 94 ? -17.404 6.612 7.419 1.00 94.75 94 LYS A O 1
ATOM 717 N N . GLU A 1 95 ? -15.802 7.892 8.332 1.00 95.06 95 GLU A N 1
ATOM 718 C CA . GLU A 1 95 ? -16.187 9.145 7.664 1.00 95.06 95 GLU A CA 1
ATOM 719 C C . GLU A 1 95 ? -16.109 9.024 6.136 1.00 95.06 95 GLU A C 1
ATOM 721 O O . GLU A 1 95 ? -17.001 9.477 5.420 1.00 95.06 95 GLU A O 1
ATOM 726 N N . LYS A 1 96 ? -15.054 8.380 5.625 1.00 93.19 96 LYS A N 1
ATOM 727 C CA . LYS A 1 96 ? -14.841 8.188 4.183 1.00 93.19 96 LYS A CA 1
ATOM 728 C C . LYS A 1 96 ? -15.520 6.942 3.609 1.00 93.19 96 LYS A C 1
ATOM 730 O O . LYS A 1 96 ? -15.398 6.699 2.412 1.00 93.19 96 LYS A O 1
ATOM 735 N N . GLY A 1 97 ? -16.222 6.153 4.426 1.00 92.19 97 GLY A N 1
ATOM 736 C CA . GLY A 1 97 ? -16.886 4.922 3.985 1.00 92.19 97 GLY A CA 1
ATOM 737 C C . GLY A 1 97 ? -15.920 3.855 3.454 1.00 92.19 97 GLY A C 1
ATOM 738 O O . GLY A 1 97 ? -16.276 3.081 2.566 1.00 92.19 97 GLY A O 1
ATOM 739 N N . LEU A 1 98 ? -14.686 3.823 3.963 1.00 92.12 98 LEU A N 1
ATOM 740 C CA . LEU A 1 98 ? -13.661 2.876 3.536 1.00 92.12 98 LEU A CA 1
ATOM 741 C C . LEU A 1 98 ? -13.961 1.479 4.069 1.00 92.12 98 LEU A C 1
ATOM 743 O O . LEU A 1 98 ? -14.064 1.261 5.275 1.00 92.12 98 LEU A O 1
ATOM 747 N N . THR A 1 99 ? -14.032 0.511 3.160 1.00 89.62 99 THR A N 1
ATOM 748 C CA . THR A 1 99 ? -14.255 -0.898 3.490 1.00 89.62 99 THR A CA 1
ATOM 749 C C . THR A 1 99 ? -13.213 -1.773 2.803 1.00 89.62 99 THR A C 1
ATOM 751 O O . THR A 1 99 ? -12.721 -1.458 1.719 1.00 89.62 99 THR A O 1
ATOM 754 N N . SER A 1 100 ? -12.834 -2.868 3.460 1.00 87.94 100 SER A N 1
ATOM 755 C CA . SER A 1 100 ? -12.017 -3.925 2.865 1.00 87.94 100 SER A CA 1
ATOM 756 C C . SER A 1 100 ? -12.912 -5.053 2.377 1.00 87.94 100 SER A C 1
ATOM 758 O O . SER A 1 100 ? -13.856 -5.430 3.072 1.00 87.94 100 SER A O 1
ATOM 760 N N . MET A 1 101 ? -12.565 -5.665 1.246 1.00 85.06 101 MET A N 1
ATOM 761 C CA . MET A 1 101 ? -13.148 -6.950 0.880 1.00 85.06 101 MET A CA 1
ATOM 762 C C . MET A 1 101 ? -12.726 -7.993 1.918 1.00 85.06 101 MET A C 1
ATOM 764 O O . MET A 1 101 ? -11.533 -8.228 2.115 1.00 85.06 101 MET A O 1
ATOM 768 N N . ILE A 1 102 ? -13.705 -8.587 2.594 1.00 88.00 102 ILE A N 1
ATOM 769 C CA . ILE A 1 102 ? -13.492 -9.641 3.584 1.00 88.00 102 ILE A CA 1
ATOM 770 C C . ILE A 1 102 ? -14.287 -10.877 3.189 1.00 88.00 102 ILE A C 1
ATOM 772 O O . ILE A 1 102 ? -15.402 -10.779 2.678 1.00 88.00 102 ILE A O 1
ATOM 776 N N . GLU A 1 103 ? -13.712 -12.041 3.453 1.00 87.81 103 GLU A N 1
ATOM 777 C CA . GLU A 1 103 ? -14.402 -13.321 3.383 1.00 87.81 103 GLU A CA 1
ATOM 778 C C . GLU A 1 103 ? -14.587 -13.816 4.816 1.00 87.81 103 GLU A C 1
ATOM 780 O O . GLU A 1 103 ? -13.613 -14.042 5.538 1.00 87.81 103 GLU A O 1
ATOM 785 N N . VAL A 1 104 ? -15.841 -13.924 5.254 1.00 90.56 104 VAL A N 1
ATOM 786 C CA . VAL A 1 104 ? -16.159 -14.440 6.587 1.00 90.56 104 VAL A CA 1
ATOM 787 C C . VAL A 1 104 ? -16.133 -15.961 6.517 1.00 90.56 104 VAL A C 1
ATOM 789 O O . VAL A 1 104 ? -16.954 -16.566 5.832 1.00 90.56 104 VAL A O 1
ATOM 792 N N . ILE A 1 105 ? -15.184 -16.564 7.227 1.00 90.44 105 ILE A N 1
ATOM 793 C CA . ILE A 1 105 ? -15.000 -18.015 7.294 1.00 90.44 105 ILE A CA 1
ATOM 794 C C . ILE A 1 105 ? -15.490 -18.569 8.633 1.00 90.44 105 ILE A C 1
ATOM 796 O O . ILE A 1 105 ? -15.482 -17.881 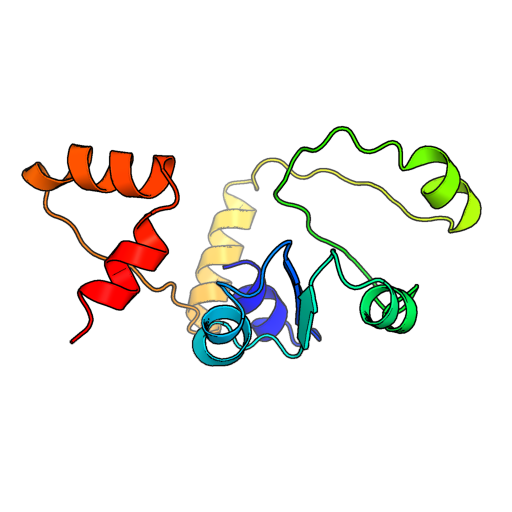9.655 1.00 90.44 105 ILE A O 1
ATOM 800 N N . THR A 1 106 ? -15.888 -19.836 8.636 1.00 93.81 106 THR A N 1
ATOM 801 C CA . THR A 1 106 ? -16.219 -20.588 9.847 1.00 93.81 106 THR A CA 1
ATOM 802 C C . THR A 1 106 ? -14.956 -21.167 10.499 1.00 93.81 106 THR A C 1
ATOM 804 O O . THR A 1 106 ? -13.910 -21.316 9.862 1.00 93.81 106 THR A O 1
ATOM 807 N N . MET A 1 107 ? -15.028 -21.476 11.798 1.00 93.56 107 MET A N 1
ATOM 808 C CA . MET A 1 107 ? -13.856 -21.885 12.590 1.00 93.56 107 MET A CA 1
ATOM 809 C C . MET A 1 107 ? -13.238 -23.213 12.124 1.00 93.56 107 MET A C 1
ATOM 811 O O . MET A 1 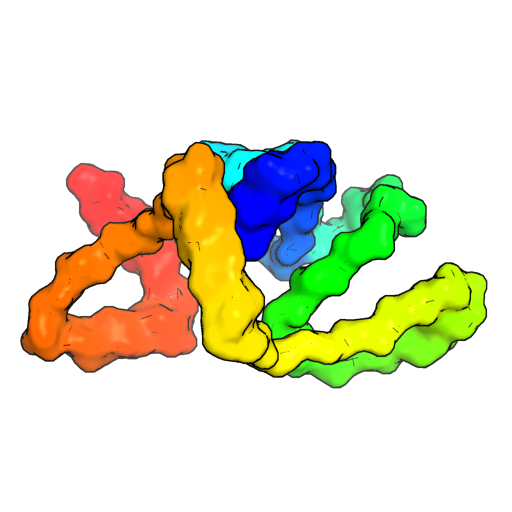107 ? -12.031 -23.409 12.222 1.00 93.56 107 MET A O 1
ATOM 815 N N . ASP A 1 108 ? -14.046 -24.118 11.583 1.00 94.75 108 ASP A N 1
ATOM 816 C CA . ASP A 1 108 ? -13.612 -25.382 10.981 1.00 94.75 108 ASP A CA 1
ATOM 817 C C . ASP A 1 108 ? -12.745 -25.182 9.725 1.00 94.75 108 ASP A C 1
ATOM 819 O O . ASP A 1 108 ? -11.860 -25.991 9.449 1.00 94.75 108 ASP A O 1
ATOM 823 N N . TYR A 1 109 ? -12.927 -24.072 9.004 1.00 91.69 109 TYR A N 1
ATOM 824 C CA . TYR A 1 109 ? -12.194 -23.758 7.776 1.00 91.69 109 TYR A CA 1
ATOM 825 C C . TYR A 1 109 ? -10.857 -23.025 8.015 1.00 91.69 109 TYR A C 1
ATOM 827 O O . TYR A 1 109 ? -10.074 -22.827 7.082 1.00 91.69 109 TYR A O 1
ATOM 835 N N . ILE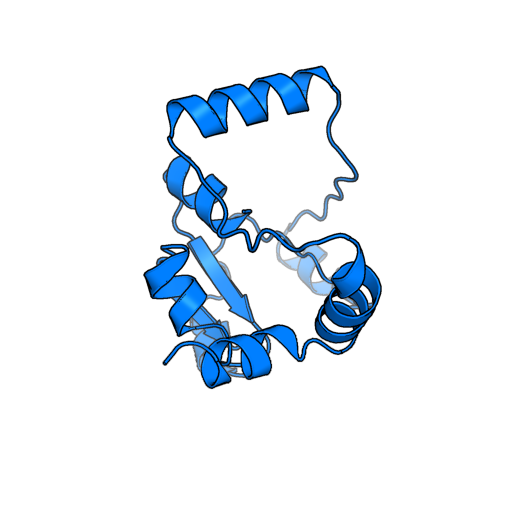 A 1 110 ? -10.537 -22.647 9.261 1.00 93.25 110 ILE A N 1
ATOM 836 C CA . ILE A 1 110 ? -9.407 -21.754 9.579 1.00 93.25 110 ILE A CA 1
ATOM 837 C C . ILE A 1 110 ? -8.048 -22.263 9.080 1.00 93.25 110 ILE A C 1
ATOM 839 O O . ILE A 1 110 ? -7.267 -21.499 8.516 1.00 93.25 110 ILE A O 1
ATOM 843 N N . ASN A 1 111 ? -7.776 -23.562 9.222 1.00 93.56 111 ASN A N 1
ATOM 844 C CA . ASN A 1 111 ? -6.498 -24.148 8.815 1.00 93.56 111 ASN A CA 1
ATOM 845 C C . ASN A 1 111 ? -6.335 -24.159 7.290 1.00 93.56 111 ASN A C 1
ATOM 847 O O . ASN A 1 111 ? -5.236 -23.940 6.780 1.00 93.56 111 ASN A O 1
ATOM 851 N N . MET A 1 112 ? -7.432 -24.384 6.562 1.00 89.56 112 MET A N 1
ATOM 852 C CA . MET A 1 112 ? -7.436 -24.335 5.102 1.00 89.56 112 MET A CA 1
ATOM 853 C C . MET A 1 112 ? -7.289 -22.896 4.600 1.00 89.56 112 MET A C 1
ATOM 855 O O . MET A 1 112 ? -6.514 -22.638 3.683 1.00 89.56 112 MET A O 1
ATOM 859 N N . ALA A 1 113 ? -7.969 -21.935 5.226 1.00 89.44 113 ALA A N 1
ATOM 860 C CA . ALA A 1 113 ? -7.783 -20.525 4.901 1.00 89.44 113 ALA A CA 1
ATOM 861 C C . ALA A 1 113 ? -6.332 -20.073 5.145 1.00 89.44 113 ALA A C 1
ATOM 863 O O . ALA A 1 113 ? -5.729 -19.429 4.285 1.00 89.44 113 ALA A O 1
ATOM 864 N N . ALA A 1 114 ? -5.741 -20.466 6.278 1.00 89.62 114 ALA A N 1
ATOM 865 C CA . ALA A 1 114 ? -4.358 -20.141 6.609 1.00 89.62 114 ALA A CA 1
ATOM 866 C C . ALA A 1 114 ? -3.367 -20.689 5.568 1.00 89.62 114 ALA A C 1
ATOM 868 O O . ALA A 1 114 ? -2.469 -19.962 5.139 1.00 89.62 114 ALA A O 1
ATOM 869 N N . SER A 1 115 ? -3.544 -21.931 5.102 1.00 89.62 115 SER A N 1
ATOM 870 C CA . SER A 1 115 ? -2.664 -22.508 4.078 1.00 89.62 115 SER A CA 1
ATOM 871 C C . SER A 1 115 ? -2.783 -21.790 2.729 1.00 89.62 115 SER A C 1
ATOM 873 O O . SER A 1 115 ? -1.763 -21.490 2.110 1.00 89.62 115 SER A O 1
ATOM 875 N N . LEU A 1 116 ? -3.993 -21.413 2.302 1.00 89.19 116 LEU A N 1
ATOM 876 C CA . LEU A 1 116 ? -4.205 -20.656 1.059 1.00 89.19 116 LEU A CA 1
ATOM 877 C C . LEU A 1 116 ? -3.504 -19.290 1.062 1.00 89.19 116 LEU A C 1
ATOM 879 O O . LEU A 1 116 ? -2.975 -18.865 0.026 1.00 89.19 116 LEU A O 1
ATOM 883 N N . VAL A 1 117 ? -3.503 -18.607 2.211 1.00 87.69 117 VAL A N 1
ATOM 884 C CA . VAL A 1 117 ? -2.825 -17.316 2.396 1.00 87.69 117 VAL A CA 1
ATOM 885 C C . VAL A 1 117 ? -1.310 -17.496 2.358 1.00 87.69 117 VAL A C 1
ATOM 887 O O . VAL A 1 117 ? -0.632 -16.781 1.618 1.00 87.69 117 VAL A O 1
ATOM 890 N N . LEU A 1 118 ? -0.782 -18.475 3.099 1.00 86.69 118 LEU A N 1
ATOM 891 C CA . LEU A 1 118 ? 0.655 -18.761 3.152 1.00 86.69 118 LEU A CA 1
ATOM 892 C C . LEU A 1 118 ? 1.222 -19.133 1.781 1.00 86.69 118 LEU A C 1
ATOM 894 O O . LEU A 1 118 ? 2.292 -18.665 1.400 1.00 86.69 118 LEU A O 1
ATOM 898 N N . GLU A 1 119 ? 0.489 -19.931 1.008 1.00 87.00 119 GLU A N 1
ATOM 899 C CA . GLU A 1 119 ? 0.917 -20.342 -0.328 1.00 87.00 119 GLU A CA 1
ATOM 900 C C . GLU A 1 119 ? 0.710 -19.253 -1.397 1.00 87.00 119 GLU A C 1
ATOM 902 O O . GLU A 1 119 ? 1.014 -19.480 -2.569 1.00 87.00 119 GLU A O 1
ATOM 907 N N . GLN A 1 120 ? 0.155 -18.088 -1.034 1.00 80.69 120 GLN A N 1
ATOM 908 C CA . GLN A 1 120 ? -0.284 -17.034 -1.961 1.00 80.69 120 GLN A CA 1
ATOM 909 C C . GLN A 1 120 ? -1.208 -17.546 -3.087 1.00 80.69 120 GLN A C 1
ATOM 911 O O . GLN A 1 120 ? -1.370 -16.899 -4.125 1.00 80.69 120 GLN A O 1
ATOM 916 N N . LYS A 1 121 ? -1.850 -18.704 -2.886 1.00 80.81 121 LYS A N 1
ATOM 917 C CA . LYS A 1 121 ? -2.773 -19.325 -3.849 1.00 80.81 121 LYS A CA 1
ATOM 918 C C . LYS A 1 121 ? -4.187 -18.776 -3.737 1.00 80.81 121 LYS A C 1
ATOM 920 O O . LYS A 1 121 ? -5.010 -19.078 -4.599 1.00 80.81 121 LYS A O 1
ATOM 925 N N . TYR A 1 122 ? -4.458 -17.940 -2.732 1.00 79.31 122 TYR A N 1
ATOM 926 C CA . TYR A 1 122 ? -5.767 -17.327 -2.528 1.00 79.31 122 TYR A CA 1
ATOM 927 C C . TYR A 1 122 ? -6.302 -16.635 -3.790 1.00 79.31 122 TYR A C 1
ATOM 929 O O . TYR A 1 122 ? -7.436 -16.877 -4.173 1.00 79.31 122 TYR A O 1
ATOM 937 N N . TYR A 1 123 ? -5.479 -15.876 -4.520 1.00 73.06 123 TYR A N 1
ATOM 938 C CA . TYR A 1 123 ? -5.915 -15.221 -5.763 1.00 73.06 123 TYR A CA 1
ATOM 939 C C . TYR A 1 123 ? -6.359 -16.203 -6.851 1.00 73.06 123 TYR A C 1
ATOM 941 O O . TYR A 1 123 ? -7.364 -15.986 -7.527 1.00 73.06 123 TYR A O 1
ATOM 949 N N . SER A 1 124 ? -5.618 -17.298 -7.024 1.00 73.81 124 SER A N 1
ATOM 950 C CA . SER A 1 124 ? -5.968 -18.347 -7.984 1.00 73.81 124 SER A CA 1
ATOM 951 C C . SER A 1 124 ? -7.212 -19.119 -7.546 1.00 73.81 124 SER A C 1
ATOM 953 O O . SER A 1 124 ? -8.038 -19.475 -8.384 1.00 73.81 124 SER A O 1
ATOM 955 N N . TYR A 1 125 ? -7.367 -19.346 -6.241 1.00 78.19 125 TYR A N 1
ATOM 956 C CA . TYR A 1 125 ? -8.563 -19.940 -5.652 1.00 78.19 125 TYR A CA 1
ATOM 957 C C . TYR A 1 125 ? -9.790 -19.037 -5.846 1.00 78.19 125 TYR A C 1
ATOM 959 O O . TYR A 1 125 ? -10.816 -19.495 -6.344 1.00 78.19 125 TYR A O 1
ATOM 967 N N . TYR A 1 126 ? -9.669 -17.749 -5.537 1.00 73.88 126 TYR A N 1
ATOM 968 C CA . TYR A 1 126 ? -10.728 -16.755 -5.670 1.00 73.88 126 TYR A CA 1
ATOM 969 C C . TYR A 1 126 ? -11.229 -16.653 -7.116 1.00 73.88 126 TYR A C 1
ATOM 971 O O . TYR A 1 126 ? -12.422 -16.813 -7.366 1.00 73.88 126 TYR A O 1
ATOM 979 N N . LYS A 1 127 ? -10.322 -16.504 -8.097 1.00 71.88 127 LYS A N 1
ATOM 980 C CA . LYS A 1 127 ? -10.697 -16.454 -9.525 1.00 71.88 127 LYS A CA 1
ATOM 981 C C . LYS A 1 127 ? -11.374 -17.738 -10.022 1.00 71.88 127 LYS A C 1
ATOM 983 O O . LYS A 1 127 ? -12.172 -17.678 -10.950 1.00 71.88 127 LYS A O 1
ATOM 988 N N . LYS A 1 128 ? -11.069 -18.899 -9.430 1.00 76.12 128 LYS A N 1
ATOM 989 C CA . LYS A 1 128 ? -11.647 -20.189 -9.839 1.00 76.12 128 LYS A CA 1
ATOM 990 C C . LYS A 1 128 ? -13.044 -20.433 -9.262 1.00 76.12 128 LYS A C 1
ATOM 992 O O . LYS A 1 128 ? -13.851 -21.078 -9.924 1.00 76.12 128 LYS A O 1
ATOM 997 N N . ASN A 1 129 ? -13.314 -19.947 -8.051 1.00 71.75 129 ASN A N 1
ATOM 998 C CA . ASN A 1 129 ? -14.563 -20.220 -7.332 1.00 71.75 129 ASN A CA 1
ATOM 999 C C . ASN A 1 129 ? -15.620 -19.116 -7.473 1.00 71.75 129 ASN A C 1
ATOM 1001 O O . ASN A 1 129 ? -16.765 -19.336 -7.099 1.00 71.75 129 ASN A O 1
ATOM 1005 N N . LYS A 1 130 ? -15.277 -17.954 -8.039 1.00 58.03 130 LYS A N 1
ATOM 1006 C CA . LYS A 1 130 ? -16.221 -16.857 -8.296 1.00 58.03 130 LYS A CA 1
ATOM 1007 C C . LYS A 1 130 ? -16.928 -17.000 -9.660 1.00 58.03 130 LYS A C 1
ATOM 1009 O O . LYS A 1 130 ? -16.835 -16.107 -10.501 1.00 58.03 130 LYS A O 1
ATOM 1014 N N . LYS A 1 131 ? -17.586 -18.146 -9.881 1.00 43.53 131 LYS A N 1
ATOM 1015 C CA . LYS A 1 131 ? -18.636 -18.315 -10.903 1.00 43.53 131 LYS A CA 1
ATOM 1016 C C . LYS A 1 131 ? -20.001 -18.206 -10.246 1.00 43.53 131 LYS A C 1
ATOM 1018 O O . LYS A 1 131 ? -20.208 -18.945 -9.262 1.00 43.53 131 LYS A O 1
#

Foldseek 3Di:
DVLLVCVLVPHQAEAEEQDCLCVCCVCPVSNHPYYDHPPDPVVVVVCPPVDPDDDDPDDDPDPCVVVCVVVVDDDDDDDDDDPVVVVVVVVSCVVSVPDDDDDDDDPVCVVVVVVCVVVVVVSVVVVVPPD

Radius of gyration: 17.72 Å; chains: 1; bounding box: 43×39×40 Å

InterPro domains:
  IPR036291 NAD(P)-binding domain superfamily [SSF51735] (1-98)
  IPR047109 Cinnamyl alcohol dehydrogenase-like [PTHR42683] (1-55)

pLDDT: mean 86.44, std 8.69, range [43.53, 95.5]

Sequence (131 aa):
MGVTIAKATGHHVTVLSSSDKKREEALEHLGADEYLVSSDGEDMQKAADSLDCISSILCLWLFVTPMVMHGRKSITGSFIGSMKETEEMLEYCKEKGLTSMIEVITMDYINMAASLVLEQKYYSYYKKNKK

Secondary structure (DSSP, 8-state):
-HHHHHHHTT---EEEESSGGGHHIIIIIS--SEEEETT-HHHHHHTTT--S------------HHHHHHHT----------HHHHHHHHHHHHHTT---------GGGHHHHHHHHHTT-HHHHHHHH--